Protein AF-A0A0R2DJ81-F1 (afdb_monomer_lite)

Structure (mmCIF, N/CA/C/O backbone):
data_AF-A0A0R2DJ81-F1
#
_entry.id   AF-A0A0R2DJ81-F1
#
loop_
_atom_site.group_PDB
_atom_site.id
_atom_site.type_symbol
_atom_site.label_atom_id
_atom_site.label_alt_id
_atom_site.label_comp_id
_atom_site.label_asym_id
_atom_site.label_entity_id
_atom_site.label_seq_id
_atom_site.pdbx_PDB_ins_code
_atom_site.Cartn_x
_atom_site.Cartn_y
_atom_site.Cartn_z
_atom_site.occupancy
_atom_site.B_iso_or_equiv
_atom_site.auth_seq_id
_atom_site.auth_comp_id
_atom_site.auth_asym_id
_atom_site.auth_atom_id
_atom_site.pdbx_PDB_model_num
ATOM 1 N N . MET A 1 1 ? -12.208 -18.877 11.583 1.00 49.78 1 MET A N 1
ATOM 2 C CA . MET A 1 1 ? -11.269 -17.756 11.841 1.00 49.78 1 MET A CA 1
ATOM 3 C C . MET A 1 1 ? -11.165 -16.772 10.677 1.00 49.78 1 MET A C 1
ATOM 5 O O . MET A 1 1 ? -11.192 -15.585 10.954 1.00 49.78 1 MET A O 1
ATOM 9 N N . ALA A 1 2 ? -11.100 -17.205 9.410 1.00 62.47 2 ALA A N 1
ATOM 10 C CA . ALA A 1 2 ? -10.972 -16.291 8.260 1.00 62.47 2 ALA A CA 1
ATOM 11 C C . ALA A 1 2 ? -12.106 -15.244 8.127 1.00 62.47 2 ALA A C 1
ATOM 13 O O . ALA A 1 2 ? -11.835 -14.105 7.760 1.00 62.47 2 ALA A O 1
ATOM 14 N N . ASN A 1 3 ? -13.347 -15.587 8.506 1.00 78.31 3 ASN A N 1
ATOM 15 C CA . ASN A 1 3 ? -14.483 -14.656 8.413 1.00 78.31 3 ASN A CA 1
ATOM 16 C C . ASN A 1 3 ? -14.332 -13.409 9.291 1.00 78.31 3 ASN A C 1
ATOM 18 O O . ASN A 1 3 ? -14.609 -12.316 8.820 1.00 78.31 3 ASN A O 1
ATOM 22 N N . HIS A 1 4 ? -13.854 -13.533 10.534 1.00 80.44 4 HIS A N 1
ATOM 23 C CA . HIS A 1 4 ? -13.753 -12.371 11.424 1.00 80.44 4 HIS A CA 1
ATOM 24 C C . HIS A 1 4 ? -12.701 -11.364 10.960 1.00 80.44 4 HIS A C 1
ATOM 26 O O . HIS A 1 4 ? -12.947 -10.166 11.043 1.00 80.44 4 HIS A O 1
ATOM 32 N N . LEU A 1 5 ? -11.561 -11.836 10.444 1.00 82.94 5 LEU A N 1
ATOM 33 C CA . LEU A 1 5 ? -10.528 -10.963 9.887 1.00 82.94 5 LEU A CA 1
ATOM 34 C C . LEU A 1 5 ? -11.072 -10.172 8.691 1.00 82.94 5 LEU A C 1
ATOM 36 O O . LEU A 1 5 ? -10.957 -8.951 8.667 1.00 82.94 5 LEU A O 1
ATOM 40 N N . LEU A 1 6 ? -11.734 -10.855 7.752 1.00 83.81 6 LEU A N 1
ATOM 41 C CA . LEU A 1 6 ? -12.329 -10.214 6.580 1.00 83.81 6 LEU A CA 1
ATOM 42 C C . LEU A 1 6 ? -13.414 -9.199 6.971 1.00 83.81 6 LEU A C 1
ATOM 44 O O . LEU A 1 6 ? -13.425 -8.084 6.454 1.00 83.81 6 LEU A O 1
ATOM 48 N N . THR A 1 7 ? -14.299 -9.549 7.912 1.00 82.81 7 THR A N 1
ATOM 49 C CA . THR A 1 7 ? -15.330 -8.631 8.416 1.00 82.81 7 THR A CA 1
ATOM 50 C C . THR A 1 7 ? -14.703 -7.386 9.040 1.00 82.81 7 THR A C 1
ATOM 52 O O . THR A 1 7 ? -15.099 -6.277 8.684 1.00 82.81 7 THR A O 1
ATOM 55 N N . ILE A 1 8 ? -13.696 -7.550 9.907 1.00 82.94 8 ILE A N 1
ATOM 56 C CA . ILE A 1 8 ? -12.963 -6.435 10.521 1.00 82.94 8 ILE A CA 1
ATOM 57 C C . ILE A 1 8 ? -12.345 -5.547 9.433 1.00 82.94 8 ILE A C 1
ATOM 59 O O . ILE A 1 8 ? -12.587 -4.344 9.434 1.00 82.94 8 ILE A O 1
ATOM 63 N N . CYS A 1 9 ? -11.619 -6.123 8.472 1.00 83.31 9 CYS A N 1
ATOM 64 C CA . CYS A 1 9 ? -10.980 -5.379 7.385 1.00 83.31 9 CYS A CA 1
ATOM 65 C C . CYS A 1 9 ? -11.980 -4.592 6.523 1.00 83.31 9 CYS A C 1
ATOM 67 O O . CYS A 1 9 ? -11.749 -3.420 6.231 1.00 83.31 9 CYS A O 1
ATOM 69 N N . ASN A 1 10 ? -13.120 -5.191 6.173 1.00 83.38 10 ASN A N 1
ATOM 70 C CA . ASN A 1 10 ? -14.157 -4.515 5.389 1.00 83.38 10 ASN A CA 1
ATOM 71 C C . ASN A 1 10 ? -14.752 -3.310 6.129 1.00 83.38 10 ASN A C 1
ATOM 73 O O . ASN A 1 10 ? -15.018 -2.281 5.514 1.00 83.38 10 ASN A O 1
ATOM 77 N N . HIS A 1 11 ? -14.942 -3.425 7.445 1.00 82.25 11 HIS A N 1
ATOM 78 C CA . HIS A 1 11 ? -15.532 -2.357 8.257 1.00 82.25 11 HIS A CA 1
ATOM 79 C C . HIS A 1 11 ? -14.536 -1.230 8.516 1.00 82.25 11 HIS A C 1
ATOM 81 O O . HIS A 1 11 ? -14.902 -0.059 8.484 1.00 82.25 11 HIS A O 1
ATOM 87 N N . ILE A 1 12 ? -13.263 -1.583 8.706 1.00 77.12 12 ILE A N 1
ATOM 88 C CA . ILE A 1 12 ? -12.163 -0.622 8.709 1.00 77.12 12 ILE A CA 1
ATOM 89 C C . ILE A 1 12 ? -12.220 0.202 7.414 1.00 77.12 12 ILE A C 1
ATOM 91 O O . ILE A 1 12 ? -12.349 1.419 7.477 1.00 77.12 12 ILE A O 1
ATOM 95 N N . LYS A 1 13 ? -12.257 -0.452 6.248 1.00 76.38 13 LYS A N 1
ATOM 96 C CA . LYS A 1 13 ? -12.311 0.223 4.944 1.00 76.38 13 LYS A CA 1
ATOM 97 C C . LYS A 1 13 ? -13.558 1.093 4.743 1.00 76.38 13 LYS A C 1
ATOM 99 O O . LYS A 1 13 ? -13.459 2.203 4.233 1.00 76.38 13 LYS A O 1
ATOM 104 N N . SER A 1 14 ? -14.739 0.625 5.146 1.00 75.94 14 SER A N 1
ATOM 105 C CA . SER A 1 14 ? -15.967 1.417 4.988 1.00 75.94 14 SER A CA 1
ATOM 106 C C . SER A 1 14 ? -15.976 2.683 5.840 1.00 75.94 14 SER A C 1
ATOM 108 O O . SER A 1 14 ? -16.568 3.684 5.446 1.00 75.94 14 SER A O 1
ATOM 110 N N . GLU A 1 15 ? -15.352 2.635 7.017 1.00 71.88 15 GLU A N 1
ATOM 111 C CA . GLU A 1 15 ? -15.283 3.782 7.923 1.00 71.88 15 GLU A CA 1
ATOM 112 C C . GLU A 1 15 ? -14.201 4.774 7.512 1.00 71.88 15 GLU A C 1
ATOM 114 O O . GLU A 1 15 ? -14.365 5.969 7.713 1.00 71.88 15 GLU A O 1
ATOM 119 N N . LEU A 1 16 ? -13.133 4.285 6.891 1.00 64.94 16 LEU A N 1
ATOM 120 C CA . LEU A 1 16 ? -12.053 5.085 6.328 1.00 64.94 16 LEU A CA 1
ATOM 121 C C . LEU A 1 16 ? -12.466 6.001 5.177 1.00 64.94 16 LEU A C 1
ATOM 123 O O . LEU A 1 16 ? -11.940 7.101 5.043 1.00 64.94 16 LEU A O 1
ATOM 127 N N . ILE A 1 17 ? -13.393 5.527 4.344 1.00 62.47 17 ILE A N 1
ATOM 128 C CA . ILE A 1 17 ? -13.927 6.280 3.202 1.00 62.47 17 ILE A CA 1
ATOM 129 C C . ILE A 1 17 ? -14.842 7.414 3.676 1.00 62.47 17 ILE A C 1
ATOM 131 O O . ILE A 1 17 ? -15.013 8.419 2.989 1.00 62.47 17 ILE A O 1
ATOM 135 N N . LYS A 1 18 ? -15.442 7.272 4.860 1.00 64.50 18 LYS A N 1
ATOM 136 C CA . LYS A 1 18 ? -16.209 8.351 5.471 1.00 64.50 18 LYS A CA 1
ATOM 137 C C . LYS A 1 18 ? -15.194 9.318 6.066 1.00 64.50 18 LYS A C 1
ATOM 139 O O . LYS A 1 18 ? -14.345 8.900 6.843 1.00 64.50 18 LYS A O 1
ATOM 144 N N . GLU A 1 19 ? -15.305 10.608 5.762 1.00 56.06 19 GLU A N 1
ATOM 145 C CA . GLU A 1 19 ? -14.514 11.697 6.364 1.00 56.06 19 GLU A CA 1
ATOM 146 C C . GLU A 1 19 ? -14.833 11.885 7.868 1.00 56.06 19 GLU A C 1
ATOM 148 O O . GLU A 1 19 ? -15.061 12.986 8.362 1.00 56.06 19 GLU A O 1
ATOM 153 N N . SER A 1 20 ? -14.929 10.788 8.622 1.00 55.19 20 SER A N 1
ATOM 154 C CA . SER A 1 20 ? -15.304 10.768 10.023 1.00 55.19 20 SER A CA 1
ATOM 155 C C . SER A 1 20 ? -14.089 11.021 10.914 1.00 55.19 20 SER A C 1
ATOM 157 O O . SER A 1 20 ? -13.020 10.429 10.723 1.00 55.19 20 SER A O 1
ATOM 159 N N . PRO A 1 21 ? -14.238 11.873 11.938 1.00 53.44 21 PRO A N 1
ATOM 160 C CA . PRO A 1 21 ? -13.143 12.224 12.818 1.00 53.44 21 PRO A CA 1
ATOM 161 C C . PRO A 1 21 ? -12.846 11.054 13.768 1.00 53.44 21 PRO A C 1
ATOM 163 O O . PRO A 1 21 ? -13.612 10.761 14.680 1.00 53.44 21 PRO A O 1
ATOM 166 N N . LYS A 1 22 ? -11.684 10.424 13.562 1.00 65.19 22 LYS A N 1
ATOM 167 C CA . LYS A 1 22 ? -11.041 9.404 14.415 1.00 65.19 22 LYS A CA 1
ATOM 168 C C . LYS A 1 22 ? -11.778 8.068 14.526 1.00 65.19 22 LYS A C 1
ATOM 170 O O . LYS A 1 22 ? -12.536 7.800 15.457 1.00 65.19 22 LYS A O 1
ATOM 175 N N . ILE A 1 23 ? -11.403 7.153 13.641 1.00 74.75 23 ILE A N 1
ATOM 176 C CA . ILE A 1 23 ? -11.688 5.728 13.797 1.00 74.75 23 ILE A CA 1
ATOM 177 C C . ILE A 1 23 ? -10.963 5.174 15.028 1.00 74.75 23 ILE A C 1
ATOM 179 O O . ILE A 1 23 ? -9.797 5.478 15.281 1.00 74.75 23 ILE A O 1
ATOM 183 N N . THR A 1 24 ? -11.654 4.330 15.796 1.00 81.62 24 THR A N 1
ATOM 184 C CA . THR A 1 24 ? -11.105 3.673 16.987 1.00 81.62 24 THR A CA 1
ATOM 185 C C . THR A 1 24 ? -11.299 2.162 16.906 1.00 81.62 24 THR A C 1
ATOM 187 O O . THR A 1 24 ? -12.233 1.670 16.274 1.00 81.62 24 THR A O 1
ATOM 190 N N . VAL A 1 25 ? -10.453 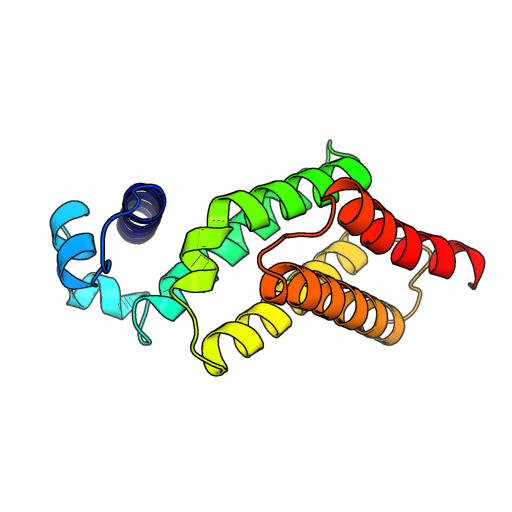1.394 17.603 1.00 86.06 25 VAL A N 1
ATOM 191 C CA . VAL A 1 25 ? -10.635 -0.068 17.714 1.00 86.06 25 VAL A CA 1
ATOM 192 C C . VAL A 1 25 ? -12.036 -0.392 18.236 1.00 86.06 25 VAL A C 1
ATOM 194 O O . VAL A 1 25 ? -12.679 -1.326 17.767 1.00 86.06 25 VAL A O 1
ATOM 197 N N . THR A 1 26 ? -12.531 0.400 19.189 1.00 87.12 26 THR A N 1
ATOM 198 C CA . THR A 1 26 ? -13.859 0.226 19.780 1.00 87.12 26 THR A CA 1
ATOM 199 C C . THR A 1 26 ? -14.978 0.423 18.759 1.00 87.12 26 THR A C 1
ATOM 201 O O . THR A 1 26 ? -15.904 -0.384 18.742 1.00 87.12 26 THR A O 1
ATOM 204 N N . SER A 1 27 ? -14.911 1.458 17.912 1.00 84.88 27 SER A N 1
ATOM 205 C CA . SER A 1 27 ? -15.941 1.695 16.891 1.00 84.88 27 SER A CA 1
ATOM 206 C C . SER A 1 27 ? -15.951 0.579 15.848 1.00 84.88 27 SER A C 1
ATOM 208 O O . SER A 1 27 ? -17.010 0.023 15.577 1.00 84.88 27 SER A O 1
ATOM 210 N N . ILE A 1 28 ? -14.779 0.158 15.364 1.00 86.25 28 ILE A N 1
ATOM 211 C CA . ILE A 1 28 ? -14.659 -0.962 14.418 1.00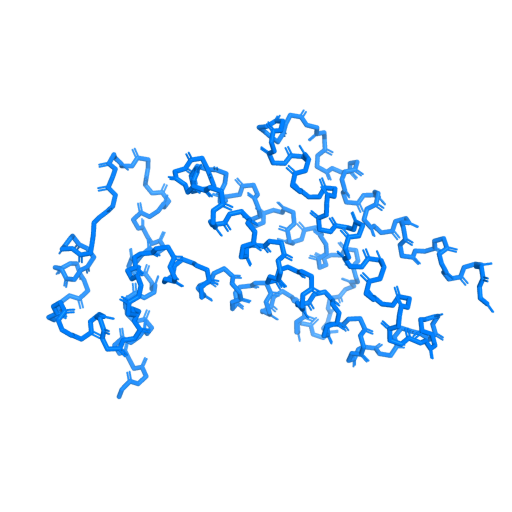 86.25 28 ILE A CA 1
ATOM 212 C C . ILE A 1 28 ? -15.197 -2.261 15.009 1.00 86.25 28 ILE A C 1
ATOM 214 O O . ILE A 1 28 ? -15.963 -2.956 14.352 1.00 86.25 28 ILE A O 1
ATOM 218 N N . CYS A 1 29 ? -14.829 -2.591 16.249 1.00 88.25 29 CYS A N 1
ATOM 219 C CA . CYS A 1 29 ? -15.287 -3.820 16.897 1.00 88.25 29 CYS A CA 1
ATOM 220 C C . CYS A 1 29 ? -16.812 -3.847 17.062 1.00 88.25 29 CYS A C 1
ATOM 222 O O . CYS A 1 29 ? -17.431 -4.882 16.825 1.00 88.25 29 CYS A O 1
ATOM 224 N N . LYS A 1 30 ? -17.422 -2.705 17.415 1.00 87.56 30 LYS A N 1
ATOM 225 C CA . LYS A 1 30 ? -18.883 -2.563 17.486 1.00 87.56 30 LYS A CA 1
ATOM 226 C C . LYS A 1 30 ? -19.534 -2.774 16.122 1.00 87.56 30 LYS A C 1
A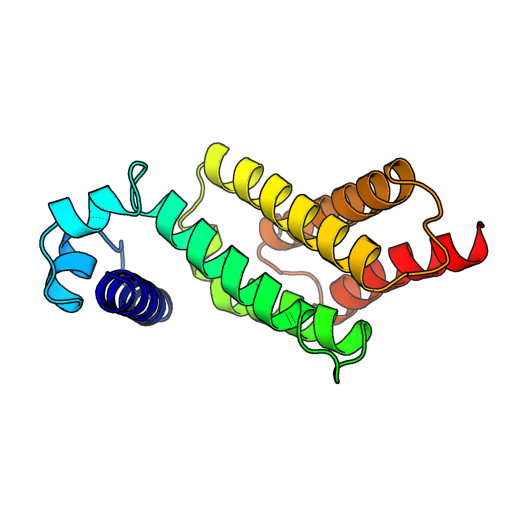TOM 228 O O . LYS A 1 30 ? -20.476 -3.551 16.027 1.00 87.56 30 LYS A O 1
ATOM 233 N N . LEU A 1 31 ? -19.018 -2.117 15.084 1.00 84.38 31 LEU A N 1
ATOM 234 C CA . LEU A 1 31 ? -19.561 -2.220 13.729 1.00 84.38 31 LEU A CA 1
ATOM 235 C C . LEU A 1 31 ? -19.432 -3.649 13.182 1.00 84.38 31 LEU A C 1
ATOM 237 O O . LEU A 1 31 ? -20.391 -4.191 12.650 1.00 84.38 31 LEU A O 1
ATOM 241 N N . ALA A 1 32 ? -18.274 -4.284 13.366 1.00 83.88 32 ALA A N 1
ATOM 242 C CA . ALA A 1 32 ? -18.005 -5.643 12.900 1.00 83.88 32 ALA A CA 1
ATOM 243 C C . ALA A 1 32 ? -18.639 -6.738 13.780 1.00 83.88 32 ALA A C 1
ATOM 245 O O . ALA A 1 32 ? -18.449 -7.921 13.499 1.00 83.88 32 ALA A O 1
ATOM 246 N N . ASN A 1 33 ? -19.364 -6.365 14.844 1.00 87.75 33 ASN A N 1
ATOM 247 C CA . ASN A 1 33 ? -19.932 -7.275 15.839 1.00 87.75 33 ASN A CA 1
ATOM 248 C C . ASN A 1 33 ? -18.906 -8.297 16.374 1.00 87.75 33 ASN A C 1
ATOM 250 O O . ASN A 1 33 ? -19.135 -9.508 16.398 1.00 87.75 33 ASN A O 1
ATOM 254 N N . VAL A 1 34 ? -17.731 -7.806 16.775 1.00 89.50 34 VAL A N 1
ATOM 255 C CA . VAL A 1 34 ? -16.644 -8.618 17.341 1.00 89.50 34 VAL A CA 1
ATOM 256 C C . VAL A 1 34 ? -16.149 -8.036 18.656 1.00 89.50 34 VAL A C 1
ATOM 258 O O . VAL A 1 34 ? -16.165 -6.828 18.883 1.00 89.50 34 VAL A O 1
ATOM 261 N N . HIS A 1 35 ? -15.645 -8.898 19.536 1.00 91.69 35 HIS A N 1
ATOM 262 C CA . HIS A 1 35 ? -15.004 -8.443 20.764 1.00 91.69 35 HIS A CA 1
ATOM 263 C C . HIS A 1 35 ? -13.625 -7.820 20.479 1.00 91.69 35 HIS A C 1
ATOM 265 O O . HIS A 1 35 ? -12.906 -8.260 19.579 1.00 91.69 35 HIS A O 1
ATOM 271 N N . ARG A 1 36 ? -13.195 -6.846 21.298 1.00 92.44 36 ARG A N 1
ATOM 272 C CA . ARG A 1 36 ? -11.867 -6.208 21.155 1.00 92.44 36 ARG A CA 1
ATOM 273 C C . ARG A 1 36 ? -10.719 -7.215 21.246 1.00 92.44 36 ARG A C 1
ATOM 275 O O . ARG A 1 36 ? -9.725 -7.065 20.547 1.00 92.44 36 ARG A O 1
ATOM 282 N N . SER A 1 37 ? -10.861 -8.266 22.055 1.00 93.12 37 SER A N 1
ATOM 283 C CA . SER A 1 37 ? -9.858 -9.342 22.127 1.00 93.12 37 SER A CA 1
ATOM 284 C C . SER A 1 37 ? -9.702 -10.092 20.800 1.00 93.12 37 SER A C 1
ATOM 286 O O . SER A 1 37 ? -8.595 -10.501 20.468 1.00 93.12 37 SER A O 1
ATOM 288 N N . THR A 1 38 ? -10.775 -10.228 20.013 1.00 91.62 38 THR A N 1
ATOM 289 C CA . THR A 1 38 ? -10.718 -10.802 18.663 1.00 91.62 38 THR A CA 1
ATOM 290 C C . THR A 1 38 ? -9.927 -9.898 17.728 1.00 91.62 38 THR A C 1
ATOM 292 O O . THR A 1 38 ? -9.080 -10.392 16.995 1.00 91.62 38 THR A O 1
ATOM 295 N N . PHE A 1 39 ? -10.130 -8.579 17.794 1.00 91.62 39 PHE A N 1
ATOM 296 C CA . PHE A 1 39 ? -9.325 -7.620 17.032 1.00 91.62 39 PHE A CA 1
ATOM 297 C C . PHE A 1 39 ? -7.838 -7.718 17.397 1.00 91.62 39 PHE A C 1
ATOM 299 O O . PHE A 1 39 ? -7.002 -7.928 16.522 1.00 91.62 39 PHE A O 1
ATOM 306 N N . TYR A 1 40 ? -7.504 -7.650 18.689 1.00 93.00 40 TYR A N 1
ATOM 307 C CA . TYR A 1 40 ? -6.112 -7.709 19.148 1.00 93.00 40 TYR A CA 1
ATOM 308 C C . TYR A 1 40 ? -5.461 -9.083 18.968 1.00 93.00 40 TYR A C 1
ATOM 310 O O . TYR A 1 40 ? -4.246 -9.179 19.088 1.00 93.00 40 TYR A O 1
ATOM 318 N N . ARG A 1 41 ? -6.224 -10.140 18.657 1.00 91.44 41 ARG A N 1
ATOM 319 C CA . ARG A 1 41 ? -5.674 -11.435 18.229 1.00 91.44 41 ARG A CA 1
ATOM 320 C C . ARG A 1 41 ? -5.086 -11.371 16.815 1.00 91.44 41 ARG A C 1
ATOM 322 O O . ARG A 1 41 ? -4.184 -12.142 16.520 1.00 91.44 41 ARG A O 1
ATOM 329 N N . TYR A 1 42 ? -5.589 -10.475 15.964 1.00 87.00 42 TYR A N 1
ATOM 330 C CA . TYR A 1 42 ? -5.082 -10.259 14.605 1.00 87.00 42 TYR A CA 1
ATOM 331 C C . TYR A 1 42 ? -4.116 -9.074 14.521 1.00 87.00 42 TYR A C 1
ATOM 333 O O . TYR A 1 42 ? -3.119 -9.146 13.809 1.00 87.00 42 TYR A O 1
ATOM 341 N N . PHE A 1 43 ? -4.397 -7.995 15.254 1.00 87.56 43 PHE A N 1
ATOM 342 C CA . PHE A 1 43 ? -3.667 -6.731 15.161 1.00 87.56 43 PHE A CA 1
ATOM 343 C C . PHE A 1 43 ? -3.178 -6.287 16.541 1.00 87.56 43 PHE A C 1
ATOM 345 O O . PHE A 1 43 ? -3.777 -5.433 17.201 1.00 87.56 43 PHE A O 1
ATOM 352 N N . HIS A 1 44 ? -2.087 -6.902 16.998 1.00 85.44 44 HIS A N 1
ATOM 353 C CA . HIS A 1 44 ? -1.497 -6.653 18.316 1.00 85.44 44 HIS A CA 1
ATOM 354 C C . HIS A 1 44 ? -1.082 -5.192 18.521 1.00 85.44 44 HIS A C 1
ATOM 356 O O . HIS A 1 44 ? -1.184 -4.675 19.630 1.00 85.44 44 HIS A O 1
ATOM 362 N N . GLN A 1 45 ? -0.655 -4.519 17.451 1.00 79.56 45 GLN A N 1
ATOM 363 C CA . GLN A 1 45 ? -0.188 -3.131 17.489 1.00 79.56 45 GLN A CA 1
ATOM 364 C C . GLN A 1 45 ? -1.311 -2.111 17.232 1.00 79.56 45 GLN A C 1
ATOM 366 O O . GLN A 1 45 ? -1.064 -0.911 17.163 1.00 79.56 45 GLN A O 1
ATOM 371 N N . GLY A 1 46 ? -2.564 -2.562 17.124 1.00 82.06 46 GLY A N 1
ATOM 372 C CA . GLY A 1 46 ? -3.714 -1.677 16.970 1.00 82.06 46 GLY A CA 1
ATOM 373 C C . GLY A 1 46 ? -4.069 -1.371 15.514 1.00 82.06 46 GLY A C 1
ATOM 374 O O . GLY A 1 46 ? -3.866 -2.183 14.613 1.00 82.06 46 GLY A O 1
ATOM 375 N N . LEU A 1 47 ? -4.674 -0.201 15.299 1.00 79.62 47 LEU A N 1
ATOM 376 C CA . LEU A 1 47 ? -5.258 0.170 14.008 1.00 79.62 47 LEU A CA 1
ATOM 377 C C . LEU A 1 47 ? -4.228 0.383 12.909 1.00 79.62 47 LEU A C 1
ATOM 379 O O . LEU A 1 47 ? -4.479 -0.031 11.786 1.00 79.62 47 LEU A O 1
ATOM 383 N N . GLU A 1 48 ? -3.077 0.977 13.224 1.00 75.75 48 GLU A N 1
ATOM 384 C CA . GLU A 1 48 ? -2.016 1.233 12.242 1.00 75.75 48 GLU A CA 1
ATOM 385 C C . GLU A 1 48 ? -1.596 -0.069 11.543 1.00 75.75 48 GLU A C 1
ATOM 387 O O . GLU A 1 48 ? -1.579 -0.141 10.318 1.00 75.75 48 GLU A O 1
ATOM 392 N N . GLN A 1 49 ? -1.386 -1.144 12.309 1.00 78.62 49 GLN A N 1
ATOM 393 C CA . GLN A 1 49 ? -1.078 -2.466 11.761 1.00 78.62 49 GLN A CA 1
ATOM 394 C C . GLN A 1 49 ? -2.226 -3.040 10.921 1.00 78.62 49 GLN A C 1
ATOM 396 O O . GLN A 1 49 ? -1.980 -3.638 9.873 1.00 78.62 49 GLN A O 1
ATOM 401 N N . ALA A 1 50 ? -3.473 -2.865 11.364 1.00 80.56 50 ALA A N 1
ATOM 402 C CA . ALA A 1 50 ? -4.639 -3.331 10.621 1.00 80.56 50 ALA A CA 1
ATOM 403 C C . ALA A 1 50 ? -4.766 -2.632 9.259 1.00 80.56 50 ALA A C 1
ATOM 405 O O . ALA A 1 50 ? -5.034 -3.289 8.254 1.00 80.56 50 ALA A O 1
ATOM 406 N N . TYR A 1 51 ? -4.507 -1.325 9.210 1.00 78.19 51 TYR A N 1
ATOM 407 C CA . TYR A 1 51 ? -4.483 -0.557 7.967 1.00 78.19 51 TYR A CA 1
ATOM 408 C C . TYR A 1 51 ? -3.378 -1.015 7.032 1.00 78.19 51 TYR A C 1
ATOM 410 O O . TYR A 1 51 ? -3.637 -1.286 5.863 1.00 78.19 51 TYR A O 1
ATOM 418 N N . LEU A 1 52 ? -2.159 -1.162 7.551 1.00 75.75 52 LEU A N 1
ATOM 419 C CA . LEU A 1 52 ? -1.026 -1.629 6.758 1.00 75.75 52 LEU A CA 1
ATOM 420 C C . LEU A 1 52 ? -1.295 -3.004 6.159 1.00 75.75 52 LEU A C 1
ATOM 422 O O . LEU A 1 52 ? -0.974 -3.233 4.996 1.00 75.75 52 LEU A O 1
ATOM 426 N N . TYR A 1 53 ? -1.928 -3.898 6.918 1.00 79.56 53 TYR A N 1
ATOM 427 C CA . TYR A 1 53 ? -2.337 -5.203 6.418 1.00 79.56 53 TYR A CA 1
ATOM 428 C C . TYR A 1 53 ? -3.330 -5.093 5.251 1.00 79.56 53 TYR A C 1
ATOM 430 O O . TYR A 1 53 ? -3.102 -5.697 4.205 1.00 79.56 53 TYR A O 1
ATOM 438 N N . ILE A 1 54 ? -4.394 -4.296 5.397 1.00 79.38 54 ILE A N 1
ATOM 439 C CA . ILE A 1 54 ? -5.399 -4.092 4.338 1.00 79.38 54 ILE A CA 1
ATOM 440 C C . ILE A 1 54 ? -4.737 -3.515 3.085 1.00 79.38 54 ILE A C 1
ATOM 442 O O . ILE A 1 54 ? -4.849 -4.097 2.009 1.00 79.38 54 ILE A O 1
ATOM 446 N N . PHE A 1 55 ? -3.973 -2.434 3.247 1.00 78.00 55 PHE A N 1
ATOM 447 C CA . PHE A 1 55 ? -3.257 -1.777 2.159 1.00 78.00 55 PHE A CA 1
ATOM 448 C C . PHE A 1 55 ? -2.308 -2.742 1.429 1.00 78.00 55 PHE A C 1
ATOM 450 O O . PHE A 1 55 ? -2.291 -2.804 0.200 1.00 78.00 55 PHE A O 1
ATOM 457 N N . THR A 1 56 ? -1.560 -3.557 2.181 1.00 76.31 56 THR A N 1
ATOM 458 C CA . THR A 1 56 ? -0.662 -4.587 1.632 1.00 76.31 56 THR A CA 1
ATOM 459 C C . THR A 1 56 ? -1.414 -5.567 0.739 1.00 76.31 56 THR A C 1
ATOM 461 O O . THR A 1 56 ? -0.953 -5.886 -0.360 1.00 76.31 56 THR A O 1
ATOM 464 N N . GLU A 1 57 ? -2.565 -6.056 1.199 1.00 80.00 57 GLU A N 1
ATOM 465 C CA . GLU A 1 57 ? -3.359 -7.026 0.451 1.00 80.00 57 GLU A CA 1
ATOM 466 C C . GLU A 1 57 ? -3.975 -6.405 -0.812 1.00 80.00 57 GLU A C 1
ATOM 468 O O . GLU A 1 57 ? -3.994 -7.054 -1.858 1.00 80.00 57 GLU A O 1
ATOM 473 N N . GLU A 1 58 ? -4.373 -5.132 -0.789 1.00 82.12 58 GLU A N 1
ATOM 474 C CA . GLU A 1 58 ? -4.882 -4.436 -1.980 1.00 82.12 58 GLU A CA 1
ATOM 475 C C . GLU A 1 58 ? -3.804 -4.200 -3.037 1.00 82.12 58 GLU A C 1
ATOM 477 O O . GLU A 1 58 ? -4.008 -4.498 -4.219 1.00 82.12 58 GLU A O 1
ATOM 482 N N . VAL A 1 59 ? -2.622 -3.749 -2.616 1.00 77.75 59 VAL A N 1
ATOM 483 C CA . VAL A 1 59 ? -1.460 -3.632 -3.503 1.00 77.75 59 VAL A CA 1
ATOM 484 C C . VAL A 1 59 ? -1.118 -5.006 -4.087 1.00 77.75 59 VAL A C 1
ATOM 486 O O . VAL A 1 59 ? -0.961 -5.155 -5.301 1.00 77.75 59 VAL A O 1
ATOM 489 N N . ARG A 1 60 ? -1.093 -6.057 -3.259 1.00 77.69 60 ARG A N 1
ATOM 490 C CA . ARG A 1 60 ? -0.883 -7.435 -3.720 1.00 77.69 60 ARG A CA 1
ATOM 491 C C . ARG A 1 60 ? -1.941 -7.860 -4.744 1.00 77.69 60 ARG A C 1
ATOM 493 O O . ARG A 1 60 ? -1.585 -8.496 -5.738 1.00 77.69 60 ARG A O 1
ATOM 500 N N . MET A 1 61 ? -3.213 -7.516 -4.545 1.00 83.44 61 MET A N 1
ATOM 501 C CA . MET A 1 61 ? -4.285 -7.801 -5.503 1.00 83.44 61 MET A CA 1
ATOM 502 C C . MET A 1 61 ? -4.077 -7.080 -6.837 1.00 83.44 61 MET A C 1
ATOM 504 O O . MET A 1 61 ? -4.266 -7.707 -7.878 1.00 83.44 61 MET A O 1
ATOM 508 N N . ILE A 1 62 ? -3.665 -5.809 -6.833 1.00 82.25 62 ILE A N 1
ATOM 509 C CA . ILE A 1 62 ? -3.338 -5.059 -8.057 1.00 82.25 62 ILE A CA 1
ATOM 510 C C . ILE A 1 62 ? -2.232 -5.782 -8.834 1.00 82.25 62 ILE A C 1
ATOM 512 O O . ILE A 1 62 ? -2.380 -6.093 -10.017 1.00 82.25 62 ILE A O 1
ATOM 516 N N . PHE A 1 63 ? -1.135 -6.119 -8.158 1.00 76.12 63 PHE A N 1
ATOM 517 C CA . PHE A 1 63 ? 0.052 -6.653 -8.818 1.00 76.12 63 PHE A CA 1
ATOM 518 C C . PHE A 1 63 ? -0.069 -8.132 -9.227 1.00 76.12 63 PHE A C 1
ATOM 520 O O . PHE A 1 63 ? 0.522 -8.539 -10.234 1.00 76.12 63 PHE A O 1
ATOM 527 N N . ASN A 1 64 ? -0.896 -8.927 -8.537 1.00 80.31 64 ASN A N 1
ATOM 528 C CA . ASN A 1 64 ? -1.167 -10.327 -8.892 1.00 80.31 64 ASN A CA 1
ATOM 529 C C . ASN A 1 64 ? -2.154 -10.507 -10.063 1.00 80.31 64 ASN A C 1
ATOM 531 O O . ASN A 1 64 ? -2.295 -11.628 -10.558 1.00 80.31 64 ASN A O 1
ATOM 535 N N . ARG A 1 65 ? -2.821 -9.448 -10.549 1.00 81.00 65 ARG A N 1
ATOM 536 C CA . ARG A 1 65 ? -3.691 -9.529 -11.738 1.00 81.00 65 ARG A CA 1
ATOM 537 C C . ARG A 1 65 ? -2.856 -9.790 -12.993 1.00 81.00 65 ARG A C 1
ATOM 539 O O . ARG A 1 65 ? -2.259 -8.878 -13.560 1.00 81.00 65 ARG A O 1
ATOM 546 N N . ARG A 1 66 ? -2.802 -11.052 -13.430 1.00 71.94 66 ARG A N 1
ATOM 547 C CA . ARG A 1 66 ? -1.977 -11.495 -14.574 1.00 71.94 66 ARG A CA 1
ATOM 548 C C . ARG A 1 66 ? -2.366 -10.853 -15.909 1.00 71.94 66 ARG A C 1
ATOM 550 O O . ARG A 1 66 ? -1.504 -10.681 -16.753 1.00 71.94 66 ARG A O 1
ATOM 557 N N . SER A 1 67 ? -3.633 -10.484 -16.087 1.00 76.81 67 SER A N 1
ATOM 558 C CA . SER A 1 67 ? -4.156 -9.918 -17.339 1.00 76.81 67 SER A CA 1
ATOM 559 C C . SER A 1 67 ? -3.858 -8.429 -17.543 1.00 76.81 67 SER A C 1
ATOM 561 O O . SER A 1 67 ? -4.142 -7.901 -18.613 1.00 76.81 67 SER A O 1
ATOM 563 N N . GLN A 1 68 ? -3.329 -7.729 -16.535 1.00 80.69 68 GLN A N 1
ATOM 564 C CA . GLN A 1 68 ? -3.090 -6.287 -16.612 1.00 80.69 68 GLN A CA 1
ATOM 565 C C . GLN A 1 68 ? -1.638 -5.978 -16.984 1.00 80.69 68 GLN A C 1
ATOM 567 O O . GLN A 1 68 ? -0.712 -6.580 -16.434 1.00 80.69 68 GLN A O 1
ATOM 572 N N . SER A 1 69 ? -1.449 -4.993 -17.868 1.00 80.94 69 SER A N 1
ATOM 573 C CA . SER A 1 69 ? -0.129 -4.433 -18.164 1.00 80.94 69 SER A CA 1
ATOM 574 C C . SER A 1 69 ? 0.478 -3.771 -16.925 1.00 80.94 69 SER A C 1
ATOM 576 O O . SER A 1 69 ? -0.232 -3.374 -15.996 1.00 80.94 69 SER A O 1
ATOM 578 N N . LEU A 1 70 ? 1.804 -3.633 -16.914 1.00 75.75 70 LEU A N 1
ATOM 579 C CA . LEU A 1 70 ? 2.519 -2.945 -15.840 1.00 75.75 70 LEU A CA 1
ATOM 580 C C . LEU A 1 70 ? 2.034 -1.508 -15.658 1.00 75.75 70 LEU A C 1
ATOM 582 O O . LEU A 1 70 ? 1.778 -1.084 -14.535 1.00 75.75 70 LEU A O 1
ATOM 586 N N . ASP A 1 71 ? 1.842 -0.802 -16.771 1.00 79.69 71 ASP A N 1
ATOM 587 C CA . ASP A 1 71 ? 1.350 0.571 -16.778 1.00 79.69 71 ASP A CA 1
ATOM 588 C C . ASP A 1 71 ? -0.013 0.656 -16.074 1.00 79.69 71 ASP A C 1
ATOM 590 O O . ASP A 1 71 ? -0.217 1.494 -15.199 1.00 79.69 71 ASP A O 1
ATOM 594 N N . LEU A 1 72 ? -0.930 -0.274 -16.372 1.00 83.12 72 LEU A N 1
ATOM 595 C CA . LEU A 1 72 ? -2.244 -0.321 -15.732 1.00 83.12 72 LEU A CA 1
ATOM 596 C C . LEU A 1 72 ? -2.157 -0.679 -14.239 1.00 83.12 72 LEU A C 1
ATOM 598 O O . LEU A 1 72 ? -2.934 -0.163 -13.438 1.00 83.12 72 LEU A O 1
ATOM 602 N N . LYS A 1 73 ? -1.204 -1.527 -13.838 1.00 83.06 73 LYS A N 1
ATOM 603 C CA . LYS A 1 73 ? -0.951 -1.839 -12.421 1.00 83.06 73 LYS A CA 1
ATOM 604 C C . LYS A 1 73 ? -0.449 -0.616 -11.658 1.00 83.06 73 LYS A C 1
ATOM 606 O O . LYS A 1 73 ? -0.959 -0.346 -10.575 1.00 83.06 73 LYS A O 1
ATOM 611 N N . PHE A 1 74 ? 0.478 0.155 -12.228 1.00 81.12 74 PHE A N 1
ATOM 612 C CA . PHE A 1 74 ? 0.929 1.409 -11.620 1.00 81.12 74 PHE A CA 1
ATOM 613 C C . PHE A 1 74 ? -0.175 2.463 -11.575 1.00 81.12 74 PHE A C 1
ATOM 615 O O . PHE A 1 74 ? -0.330 3.106 -10.541 1.00 81.12 74 PHE A O 1
ATOM 622 N N . LYS A 1 75 ? -1.009 2.577 -12.618 1.00 84.69 75 LYS A N 1
ATOM 623 C CA . LYS A 1 75 ? -2.209 3.431 -12.580 1.00 84.69 75 LYS A CA 1
ATOM 624 C C . LYS A 1 75 ? -3.136 3.057 -11.424 1.00 84.69 75 LYS A C 1
ATOM 626 O O . LYS A 1 75 ? -3.540 3.926 -10.659 1.00 84.69 75 LYS A O 1
ATOM 631 N N . ASN A 1 76 ? -3.413 1.765 -11.243 1.00 86.12 76 ASN A N 1
ATOM 632 C CA . ASN A 1 76 ? -4.258 1.284 -10.147 1.00 86.12 76 ASN A CA 1
ATOM 633 C C . ASN A 1 76 ? -3.619 1.501 -8.765 1.00 86.12 76 ASN A C 1
ATOM 635 O O . ASN A 1 76 ? -4.333 1.820 -7.819 1.00 86.12 76 ASN A O 1
ATOM 639 N N . LEU A 1 77 ? -2.294 1.354 -8.639 1.00 82.88 77 LEU A N 1
ATOM 640 C CA . LEU A 1 77 ? -1.566 1.663 -7.402 1.00 82.88 77 LEU A CA 1
ATOM 641 C C . LEU A 1 77 ? -1.683 3.149 -7.046 1.00 82.88 77 LEU A C 1
ATOM 643 O O . LEU A 1 77 ? -1.972 3.486 -5.904 1.00 82.88 77 LEU A O 1
ATOM 647 N N . VAL A 1 78 ? -1.466 4.030 -8.020 1.00 82.31 78 VAL A N 1
ATOM 648 C CA . VAL A 1 78 ? -1.536 5.482 -7.826 1.00 82.31 78 VAL A CA 1
ATOM 649 C C . VAL A 1 78 ? -2.959 5.914 -7.473 1.00 82.31 78 VAL A C 1
ATOM 651 O O . VAL A 1 78 ? -3.133 6.691 -6.539 1.00 82.31 78 VAL A O 1
ATOM 654 N N . LEU A 1 79 ? -3.975 5.335 -8.120 1.00 83.25 79 LEU A N 1
ATOM 655 C CA . LEU A 1 79 ? -5.375 5.574 -7.769 1.00 83.25 79 LEU A CA 1
ATOM 656 C C . LEU A 1 79 ? -5.695 5.122 -6.336 1.00 83.25 79 LEU A C 1
ATOM 658 O O . LEU A 1 79 ? -6.316 5.877 -5.594 1.00 83.25 79 LEU A O 1
ATOM 662 N N . LEU A 1 80 ? -5.235 3.930 -5.929 1.00 81.75 80 LEU A N 1
ATOM 663 C CA . LEU A 1 80 ? -5.382 3.444 -4.551 1.00 81.75 80 LEU A CA 1
ATOM 664 C C . LEU A 1 80 ? -4.744 4.424 -3.555 1.00 81.75 80 LEU A C 1
ATOM 666 O O . LEU A 1 80 ? -5.356 4.791 -2.559 1.00 81.75 80 LEU A O 1
ATOM 670 N N . LEU A 1 81 ? -3.531 4.899 -3.835 1.00 78.75 81 LEU A N 1
ATOM 671 C CA . LEU A 1 81 ? -2.842 5.858 -2.970 1.00 78.75 81 LEU A CA 1
ATOM 672 C C . LEU A 1 81 ? -3.607 7.187 -2.837 1.00 78.75 81 LEU A C 1
ATOM 674 O O . LEU A 1 81 ? -3.636 7.757 -1.749 1.00 78.75 81 LEU A O 1
ATOM 678 N N . GLN A 1 82 ? -4.260 7.658 -3.906 1.00 76.69 82 GLN A N 1
ATOM 679 C CA . GLN A 1 82 ? -5.094 8.867 -3.872 1.00 76.69 82 GLN A CA 1
ATOM 680 C C . GLN A 1 82 ? -6.376 8.674 -3.072 1.00 76.69 82 GLN A C 1
ATOM 682 O O . GLN A 1 82 ? -6.744 9.552 -2.293 1.00 76.69 82 GLN A O 1
ATOM 687 N N . THR A 1 83 ? -7.059 7.538 -3.236 1.00 74.94 83 THR A N 1
ATOM 688 C CA . THR A 1 83 ? -8.277 7.248 -2.463 1.00 74.94 83 THR A CA 1
ATOM 689 C C . THR A 1 83 ? -7.983 7.134 -0.971 1.00 74.94 83 THR A C 1
ATOM 691 O O . THR A 1 83 ? -8.818 7.480 -0.143 1.00 74.94 83 THR A O 1
ATOM 694 N N . GLU A 1 84 ? -6.762 6.733 -0.628 1.00 74.19 84 GLU A N 1
ATOM 695 C CA . GLU A 1 84 ? -6.285 6.595 0.745 1.00 74.19 84 GLU A CA 1
ATOM 696 C C . GLU A 1 84 ? -5.576 7.880 1.249 1.00 74.19 84 GLU A C 1
ATOM 698 O O . GLU A 1 84 ? -4.965 7.888 2.317 1.00 74.19 84 GLU A O 1
ATOM 703 N N . LYS A 1 85 ? -5.657 9.013 0.532 1.00 72.06 85 LYS A N 1
ATOM 704 C CA . LYS A 1 85 ? -5.009 10.289 0.912 1.00 72.06 85 LYS A CA 1
ATOM 705 C C . LYS A 1 85 ? -5.356 10.739 2.336 1.00 72.06 85 LYS A C 1
ATOM 707 O O . LYS A 1 85 ? -4.470 11.065 3.128 1.00 72.06 85 LYS A O 1
ATOM 712 N N . LEU A 1 86 ? -6.646 10.732 2.674 1.00 64.50 86 LEU A N 1
ATOM 713 C CA . LEU A 1 86 ? -7.144 11.126 3.999 1.00 64.50 86 LEU A CA 1
ATOM 714 C C . LEU A 1 86 ? -6.631 10.198 5.105 1.00 64.50 86 LEU A C 1
ATOM 716 O O . LEU A 1 86 ? -6.358 10.631 6.222 1.00 64.50 86 LEU A O 1
ATOM 720 N N . LEU A 1 87 ? -6.450 8.929 4.769 1.00 65.69 87 LEU A N 1
ATOM 721 C CA . LEU A 1 87 ? -5.896 7.897 5.630 1.00 65.69 87 LEU A CA 1
ATOM 722 C C . LEU A 1 87 ? -4.438 8.138 5.964 1.00 65.69 87 LEU A C 1
ATOM 724 O O . LEU A 1 87 ? -4.046 8.131 7.131 1.00 65.69 87 LEU A O 1
ATOM 728 N N . PHE A 1 88 ? -3.636 8.395 4.937 1.00 66.94 88 PHE A N 1
ATOM 729 C CA . PHE A 1 88 ? -2.232 8.727 5.113 1.00 66.94 88 PHE A CA 1
ATOM 730 C C . PHE A 1 88 ? -2.071 10.010 5.931 1.00 66.94 88 PHE A C 1
ATOM 732 O O . PHE A 1 88 ? -1.209 10.076 6.806 1.00 66.94 88 PHE A O 1
ATOM 739 N N . ALA A 1 89 ? -2.965 10.986 5.748 1.00 65.00 89 ALA A N 1
ATOM 740 C CA . ALA A 1 89 ? -3.002 12.193 6.568 1.00 65.00 89 ALA A CA 1
ATOM 741 C C . ALA A 1 89 ? -3.350 11.927 8.050 1.00 65.00 89 ALA A C 1
ATOM 743 O O . ALA A 1 89 ? -2.975 12.725 8.914 1.00 65.00 89 ALA A O 1
ATOM 744 N N . GLN A 1 90 ? -4.040 10.825 8.366 1.00 60.75 90 GLN A N 1
ATOM 745 C CA . GLN A 1 90 ? -4.333 10.403 9.742 1.00 60.75 90 GLN A CA 1
ATOM 746 C C . GLN A 1 90 ? -3.194 9.581 10.368 1.00 60.75 90 GLN A C 1
ATOM 748 O O . GLN A 1 90 ? -2.989 9.651 11.579 1.00 60.75 90 GLN A O 1
ATOM 753 N N . LEU A 1 91 ? -2.409 8.864 9.561 1.00 60.47 91 LEU A N 1
ATOM 754 C CA . LEU A 1 91 ? -1.295 8.003 9.984 1.00 60.47 91 LEU A CA 1
ATOM 755 C C . LEU A 1 91 ? 0.038 8.758 10.185 1.00 60.47 91 LEU A C 1
ATOM 757 O O . LEU A 1 91 ? 1.101 8.177 10.018 1.00 60.47 91 LEU A O 1
ATOM 761 N N . LYS A 1 92 ? 0.010 10.042 10.573 1.00 54.19 92 LYS A N 1
ATOM 762 C CA . LYS A 1 92 ? 1.167 10.975 10.662 1.00 54.19 92 LYS A CA 1
ATOM 763 C C . LYS A 1 92 ? 2.357 10.549 11.546 1.00 54.19 92 LYS A C 1
ATOM 765 O O . LYS A 1 92 ? 3.289 11.333 11.728 1.00 54.19 92 LYS A O 1
ATOM 770 N N . THR A 1 93 ? 2.356 9.359 12.138 1.00 58.03 93 THR A N 1
ATOM 771 C CA . THR A 1 93 ? 3.485 8.877 12.932 1.00 58.03 93 THR A CA 1
ATOM 772 C C . THR A 1 93 ? 4.631 8.453 12.006 1.00 58.03 93 THR A C 1
ATOM 774 O O . THR A 1 93 ? 4.438 7.759 11.011 1.00 58.03 93 THR A O 1
ATOM 777 N N . LYS A 1 94 ? 5.865 8.855 12.339 1.00 55.16 94 LYS A N 1
ATOM 778 C CA . LYS A 1 94 ? 7.082 8.475 11.592 1.00 55.16 94 LYS A CA 1
ATOM 779 C C . LYS A 1 94 ? 7.201 6.950 11.402 1.00 55.16 94 LYS A C 1
ATOM 781 O O . LYS A 1 94 ? 7.636 6.489 10.357 1.00 55.16 94 LYS A O 1
ATOM 786 N N . ILE A 1 95 ? 6.733 6.185 12.391 1.00 57.12 95 ILE A N 1
ATOM 787 C CA . ILE A 1 95 ? 6.720 4.716 12.391 1.00 57.12 95 ILE A CA 1
ATOM 788 C C . ILE A 1 95 ? 5.811 4.157 11.286 1.00 57.12 95 ILE A C 1
ATOM 790 O O . ILE A 1 95 ? 6.195 3.205 10.610 1.00 57.12 95 ILE A O 1
ATOM 794 N N . ALA A 1 96 ? 4.632 4.748 11.067 1.00 61.62 96 ALA A N 1
ATOM 795 C CA . ALA A 1 96 ? 3.717 4.297 10.024 1.00 61.62 96 ALA A CA 1
ATOM 796 C C . ALA A 1 96 ? 4.293 4.538 8.620 1.00 61.62 96 ALA A C 1
ATOM 798 O O . ALA A 1 96 ? 4.175 3.670 7.760 1.00 61.62 96 ALA A O 1
ATOM 799 N N . VAL A 1 97 ? 4.977 5.666 8.409 1.00 62.91 97 VAL A N 1
ATOM 800 C CA . VAL A 1 97 ? 5.620 6.011 7.129 1.00 62.91 97 VAL A CA 1
ATOM 801 C C . VAL A 1 97 ? 6.769 5.049 6.798 1.00 62.91 97 VAL A C 1
ATOM 803 O O . VAL A 1 97 ? 6.850 4.549 5.675 1.00 62.91 97 VAL A O 1
ATOM 806 N N . ASP A 1 98 ? 7.622 4.725 7.775 1.00 63.72 98 ASP A N 1
ATOM 807 C CA . ASP A 1 98 ? 8.731 3.781 7.580 1.00 63.72 98 ASP A CA 1
ATOM 808 C C . ASP A 1 98 ? 8.219 2.354 7.295 1.00 63.72 98 ASP A C 1
ATOM 810 O O . ASP A 1 98 ? 8.713 1.682 6.383 1.00 63.72 98 ASP A O 1
ATOM 814 N N . LEU A 1 99 ? 7.165 1.903 7.992 1.00 63.34 99 LEU A N 1
ATOM 815 C CA . LEU A 1 99 ? 6.537 0.610 7.694 1.00 63.34 99 LEU A CA 1
ATOM 816 C C . LEU A 1 99 ? 5.876 0.592 6.308 1.00 63.34 99 LEU A C 1
ATOM 818 O O . LEU A 1 99 ? 5.888 -0.444 5.640 1.00 63.34 99 LEU A O 1
ATOM 822 N N . GLN A 1 100 ? 5.308 1.715 5.858 1.00 66.19 100 GLN A N 1
ATOM 823 C CA . GLN A 1 100 ? 4.732 1.854 4.515 1.00 66.19 100 GLN A CA 1
ATOM 824 C C . GLN A 1 100 ? 5.807 1.779 3.434 1.00 66.19 100 GLN A C 1
ATOM 826 O O . GLN A 1 100 ? 5.613 1.051 2.461 1.00 66.19 100 GLN A O 1
ATOM 831 N N . LEU A 1 101 ? 6.949 2.458 3.620 1.00 64.56 101 LEU A N 1
ATOM 832 C CA . LEU A 1 101 ? 8.113 2.347 2.731 1.00 64.56 101 LEU A CA 1
ATOM 833 C C . LEU A 1 101 ? 8.544 0.906 2.581 1.00 64.56 101 LEU A C 1
ATOM 835 O O . LEU A 1 101 ? 8.707 0.413 1.469 1.00 64.56 101 LEU A O 1
ATOM 839 N N . GLU A 1 102 ? 8.745 0.237 3.709 1.00 67.06 102 GLU A N 1
ATOM 840 C CA . GLU A 1 102 ? 9.250 -1.120 3.708 1.00 67.06 102 GLU A CA 1
ATOM 841 C C . GLU A 1 102 ? 8.242 -2.089 3.084 1.00 67.06 102 GLU A C 1
ATOM 843 O O . GLU A 1 102 ? 8.623 -2.967 2.311 1.00 67.06 102 GLU A O 1
ATOM 848 N N . THR A 1 103 ? 6.951 -1.885 3.337 1.00 66.50 103 THR A N 1
ATOM 849 C CA . THR A 1 103 ? 5.867 -2.677 2.748 1.00 66.50 103 THR A CA 1
ATOM 850 C C . THR A 1 103 ? 5.776 -2.474 1.238 1.00 66.50 103 THR A C 1
ATOM 852 O O . THR A 1 103 ? 5.810 -3.452 0.490 1.00 66.50 103 THR A O 1
ATOM 855 N N . LEU A 1 104 ? 5.721 -1.223 0.769 1.00 67.44 104 LEU A N 1
ATOM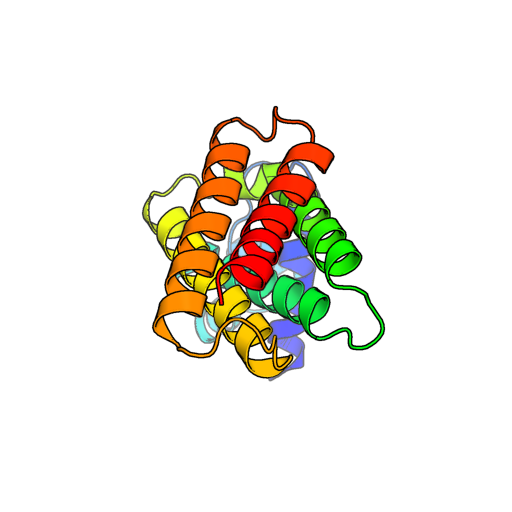 856 C CA . LEU A 1 104 ? 5.712 -0.893 -0.658 1.00 67.44 104 LEU A CA 1
ATOM 857 C C . LEU A 1 104 ? 6.959 -1.443 -1.349 1.00 67.44 104 LEU A C 1
ATOM 859 O O . LEU A 1 104 ? 6.845 -2.117 -2.368 1.00 67.44 104 LEU A O 1
ATOM 863 N N . ASN A 1 105 ? 8.135 -1.241 -0.756 1.00 68.81 105 ASN A N 1
ATOM 864 C CA . ASN A 1 105 ? 9.400 -1.744 -1.275 1.00 68.81 105 ASN A CA 1
ATOM 865 C C . ASN A 1 105 ? 9.391 -3.279 -1.390 1.00 68.81 105 ASN A C 1
ATOM 867 O O . ASN A 1 105 ? 9.666 -3.816 -2.459 1.00 68.81 105 ASN A O 1
ATOM 871 N N . ARG A 1 106 ? 9.001 -4.005 -0.333 1.00 66.94 106 ARG A N 1
ATOM 872 C CA . ARG A 1 106 ? 8.919 -5.478 -0.346 1.00 66.94 106 ARG A CA 1
ATOM 873 C C . ARG A 1 106 ? 7.920 -5.992 -1.382 1.00 66.94 106 ARG A C 1
ATOM 875 O O . ARG A 1 106 ? 8.207 -6.978 -2.060 1.00 66.94 106 ARG A O 1
ATOM 882 N N . LEU A 1 107 ? 6.767 -5.338 -1.526 1.00 66.12 107 LEU A N 1
ATOM 883 C CA . LEU A 1 107 ? 5.752 -5.708 -2.516 1.00 66.12 107 LEU A CA 1
ATOM 884 C C . LEU A 1 107 ? 6.231 -5.449 -3.946 1.00 66.12 107 LEU A C 1
ATOM 886 O O . LEU A 1 107 ? 6.036 -6.305 -4.809 1.00 66.12 107 LEU A O 1
ATOM 890 N N . MET A 1 108 ? 6.900 -4.319 -4.187 1.00 69.12 108 MET A N 1
ATOM 891 C CA . MET A 1 108 ? 7.505 -4.003 -5.479 1.00 69.12 108 MET A CA 1
ATOM 892 C C . MET A 1 108 ? 8.617 -4.995 -5.830 1.00 69.12 108 MET A C 1
ATOM 894 O O . MET A 1 108 ? 8.583 -5.563 -6.917 1.00 69.12 108 MET A O 1
ATOM 898 N N . VAL A 1 109 ? 9.529 -5.302 -4.901 1.00 67.75 109 VAL A N 1
ATOM 899 C CA . VAL A 1 109 ? 10.574 -6.322 -5.101 1.00 67.75 109 VAL A CA 1
ATOM 900 C C . VAL A 1 109 ? 9.950 -7.683 -5.408 1.00 67.75 109 VAL A C 1
ATOM 902 O O . VAL A 1 109 ? 10.316 -8.314 -6.399 1.00 67.75 109 VAL A O 1
ATOM 905 N N . HIS A 1 110 ? 8.978 -8.134 -4.607 1.00 67.81 110 HIS A N 1
ATOM 906 C CA . HIS A 1 110 ? 8.293 -9.412 -4.827 1.00 67.81 110 HIS A CA 1
ATOM 907 C C . HIS A 1 110 ? 7.596 -9.473 -6.192 1.00 67.81 110 HIS A C 1
ATOM 909 O O . HIS A 1 110 ? 7.622 -10.498 -6.868 1.00 67.81 110 HIS A O 1
ATOM 915 N N . PHE A 1 111 ? 6.966 -8.380 -6.617 1.00 66.62 111 PHE A N 1
ATOM 916 C CA . PHE A 1 111 ? 6.313 -8.323 -7.914 1.00 66.62 111 PHE A CA 1
ATOM 917 C C . PHE A 1 111 ? 7.319 -8.366 -9.067 1.00 66.62 111 PHE A C 1
ATOM 919 O O . PHE A 1 111 ? 7.158 -9.172 -9.985 1.00 66.62 111 PHE A O 1
ATOM 926 N N . LEU A 1 112 ? 8.341 -7.513 -9.018 1.00 65.69 112 LEU A N 1
ATOM 927 C CA . LEU A 1 112 ? 9.327 -7.393 -10.083 1.00 65.69 112 LEU A CA 1
ATOM 928 C C . LEU A 1 112 ? 10.106 -8.709 -10.264 1.00 65.69 112 LEU A C 1
ATOM 930 O O . LEU A 1 112 ? 10.322 -9.131 -11.395 1.00 65.69 112 LEU A O 1
ATOM 934 N N . THR A 1 113 ? 10.418 -9.399 -9.161 1.00 66.44 113 THR A N 1
ATOM 935 C CA . THR A 1 113 ? 11.058 -10.729 -9.174 1.00 66.44 113 THR A CA 1
ATOM 936 C C . THR A 1 113 ? 10.149 -11.841 -9.703 1.00 66.44 113 THR A C 1
ATOM 938 O O . THR A 1 113 ? 10.605 -12.690 -10.454 1.00 66.44 113 THR A O 1
ATOM 941 N N . LYS A 1 114 ? 8.857 -11.859 -9.347 1.00 67.19 114 LYS A N 1
ATOM 942 C CA . LYS A 1 114 ? 7.921 -12.933 -9.741 1.00 67.19 114 LYS A CA 1
ATOM 943 C C . LYS A 1 114 ? 7.457 -12.860 -11.199 1.00 67.19 114 LYS A C 1
ATOM 945 O O . LYS A 1 114 ? 6.973 -13.855 -11.729 1.00 67.19 114 LYS A O 1
ATOM 950 N N . ASN A 1 115 ? 7.523 -11.685 -11.822 1.00 62.03 115 ASN A N 1
ATOM 951 C CA . ASN A 1 115 ? 7.085 -11.498 -13.209 1.00 62.03 115 ASN A CA 1
ATOM 952 C C . ASN A 1 115 ? 8.247 -11.592 -14.208 1.00 62.03 115 ASN A C 1
ATOM 954 O O . ASN A 1 115 ? 8.059 -11.170 -15.343 1.00 62.03 115 ASN A O 1
ATOM 958 N N . ASP A 1 116 ? 9.406 -12.120 -13.783 1.00 54.62 116 ASP A N 1
ATOM 959 C CA . ASP A 1 116 ? 10.620 -12.260 -14.596 1.00 54.62 116 ASP A CA 1
ATOM 960 C C . ASP A 1 116 ? 10.866 -11.022 -15.459 1.00 54.62 116 ASP A C 1
ATOM 962 O O . ASP A 1 116 ? 11.001 -11.126 -16.676 1.00 54.62 116 ASP A O 1
ATOM 966 N N . TYR A 1 117 ? 10.899 -9.830 -14.844 1.00 57.28 117 TYR A N 1
ATOM 967 C CA . TYR A 1 117 ? 11.376 -8.659 -15.575 1.00 57.28 117 TYR A CA 1
ATOM 968 C C . TYR A 1 117 ? 12.831 -8.947 -15.969 1.00 57.28 117 TYR A C 1
ATOM 970 O O . TYR A 1 117 ? 13.701 -8.917 -15.093 1.00 57.28 117 TYR A O 1
ATOM 978 N N . PRO A 1 118 ? 13.134 -9.236 -17.254 1.00 51.44 118 PRO A N 1
ATOM 979 C CA . PRO A 1 118 ? 14.394 -9.887 -17.658 1.00 51.44 118 PRO A CA 1
ATOM 980 C C . PRO A 1 118 ? 15.640 -9.032 -17.383 1.00 51.44 118 PRO A C 1
ATOM 982 O O . PRO A 1 118 ? 16.785 -9.465 -17.504 1.00 51.44 118 PRO A O 1
ATOM 985 N N . VAL A 1 119 ? 15.379 -7.780 -17.048 1.00 51.78 119 VAL A N 1
ATOM 986 C CA . VAL A 1 119 ? 16.285 -6.652 -16.973 1.00 51.78 119 VAL A CA 1
ATOM 987 C C . VAL A 1 119 ? 16.966 -6.562 -15.615 1.00 51.78 119 VAL A C 1
ATOM 989 O O . VAL A 1 119 ? 18.121 -6.161 -15.511 1.00 51.78 119 VAL A O 1
ATOM 992 N N . LEU A 1 120 ? 16.289 -6.960 -14.544 1.00 54.50 120 LEU A N 1
ATOM 993 C CA . LEU A 1 120 ? 16.824 -6.839 -13.195 1.00 54.50 120 LEU A CA 1
ATOM 994 C C . LEU A 1 120 ? 17.462 -8.185 -12.826 1.00 54.50 120 LEU A C 1
ATOM 996 O O . LEU A 1 120 ? 16.953 -8.960 -12.031 1.00 54.50 120 LEU A O 1
ATOM 1000 N N . LYS A 1 121 ? 18.610 -8.495 -13.437 1.00 54.81 121 LYS A N 1
ATOM 1001 C CA . LYS A 1 121 ? 19.317 -9.783 -13.260 1.00 54.81 121 LYS A CA 1
ATOM 1002 C C . LYS A 1 121 ? 19.892 -10.003 -11.848 1.00 54.81 121 LYS A C 1
ATOM 1004 O O . LYS A 1 121 ? 20.434 -11.067 -11.569 1.00 54.81 121 LYS A O 1
ATOM 1009 N N . SER A 1 122 ? 19.799 -9.014 -10.951 1.00 63.91 122 SER A N 1
ATOM 1010 C CA . SER A 1 122 ? 20.272 -9.123 -9.566 1.00 63.91 122 SER A CA 1
ATOM 1011 C C . SER A 1 122 ? 19.257 -8.583 -8.556 1.00 63.91 122 SER A C 1
ATOM 1013 O O . SER A 1 122 ? 18.660 -7.523 -8.754 1.00 63.91 122 SER A O 1
ATOM 1015 N N . ASN A 1 123 ? 19.139 -9.271 -7.415 1.00 64.94 123 ASN A N 1
ATOM 1016 C CA . ASN A 1 123 ? 18.322 -8.846 -6.269 1.00 64.94 123 ASN A CA 1
ATOM 1017 C C . ASN A 1 123 ? 18.624 -7.403 -5.825 1.00 64.94 123 ASN A C 1
ATOM 1019 O O . ASN A 1 123 ? 17.721 -6.677 -5.418 1.00 64.94 123 ASN A O 1
ATOM 1023 N N . ARG A 1 124 ? 19.877 -6.956 -5.975 1.00 69.12 124 ARG A N 1
ATOM 1024 C CA . ARG A 1 124 ? 20.319 -5.603 -5.614 1.00 69.12 124 ARG A CA 1
ATOM 1025 C C . ARG A 1 124 ? 19.717 -4.516 -6.510 1.00 69.12 124 ARG A C 1
ATOM 1027 O O . ARG A 1 124 ? 19.388 -3.441 -6.019 1.00 69.12 124 ARG A O 1
ATOM 1034 N N . MET A 1 125 ? 19.546 -4.786 -7.805 1.00 67.06 125 MET A N 1
ATOM 1035 C CA . MET A 1 125 ? 18.913 -3.836 -8.728 1.00 67.06 125 MET A CA 1
ATOM 1036 C C . MET A 1 125 ? 17.406 -3.728 -8.466 1.00 67.06 125 MET A C 1
ATOM 1038 O O . MET A 1 125 ? 16.884 -2.617 -8.428 1.00 67.06 125 MET A O 1
ATOM 1042 N N . TYR A 1 126 ? 16.723 -4.846 -8.183 1.00 67.00 126 TYR A N 1
ATOM 1043 C CA . TYR A 1 126 ? 15.320 -4.820 -7.746 1.00 67.00 126 TYR A CA 1
ATOM 1044 C C . TYR A 1 126 ? 15.120 -3.964 -6.493 1.00 67.00 126 TYR A C 1
ATOM 1046 O O . TYR A 1 126 ? 14.178 -3.173 -6.428 1.00 67.00 126 TYR A O 1
ATOM 1054 N N . GLU A 1 127 ? 16.009 -4.102 -5.511 1.00 70.19 127 GLU A N 1
ATOM 1055 C CA . GLU A 1 127 ? 15.950 -3.344 -4.263 1.00 70.19 127 GLU A CA 1
ATOM 1056 C C . GLU A 1 127 ? 16.179 -1.843 -4.487 1.00 70.19 127 GLU A C 1
ATOM 1058 O O . GLU A 1 127 ? 15.424 -1.023 -3.968 1.00 70.19 127 GLU A O 1
ATOM 1063 N N . LEU A 1 128 ? 17.171 -1.462 -5.298 1.00 72.19 128 LEU A N 1
ATOM 1064 C CA . LEU A 1 128 ? 17.451 -0.055 -5.606 1.00 72.19 128 LEU A CA 1
ATOM 1065 C C . LEU A 1 128 ? 16.268 0.632 -6.296 1.00 72.19 128 LEU A C 1
ATOM 1067 O O . LEU A 1 128 ? 15.884 1.737 -5.907 1.00 72.19 128 LEU A O 1
ATOM 1071 N N . VAL A 1 129 ? 15.657 -0.032 -7.278 1.00 70.31 129 VAL A N 1
ATOM 1072 C CA . VAL A 1 129 ? 14.478 0.494 -7.983 1.00 70.31 129 VAL A CA 1
ATOM 1073 C C . VAL A 1 129 ? 13.301 0.637 -7.056 1.00 70.31 129 VAL A C 1
ATOM 1075 O O . VAL A 1 129 ? 12.633 1.667 -7.050 1.00 70.31 129 VAL A O 1
ATOM 1078 N N . SER A 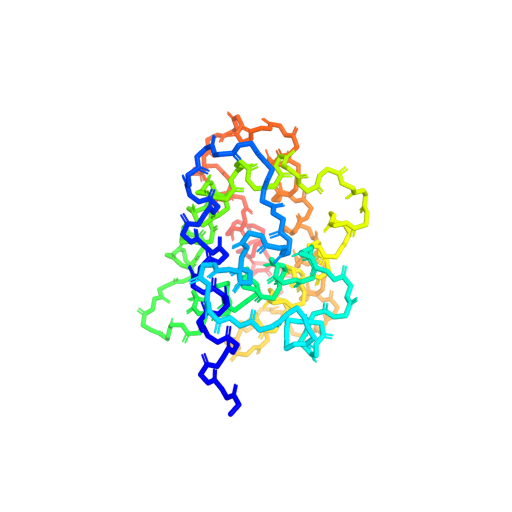1 130 ? 13.053 -0.398 -6.266 1.00 71.12 130 SER A N 1
ATOM 1079 C CA . SER A 1 130 ? 11.894 -0.442 -5.392 1.00 71.12 130 SER A CA 1
ATOM 1080 C C . SER A 1 130 ? 12.022 0.603 -4.279 1.00 71.12 130 SER A C 1
ATOM 1082 O O . SER A 1 130 ? 11.055 1.307 -4.003 1.00 71.12 130 SER A O 1
ATOM 1084 N N . ARG A 1 131 ? 13.232 0.837 -3.745 1.00 72.69 131 ARG A N 1
ATOM 1085 C CA . ARG A 1 131 ? 13.517 1.948 -2.819 1.00 72.69 131 ARG A CA 1
ATOM 1086 C C . ARG A 1 131 ? 13.357 3.315 -3.480 1.00 72.69 131 ARG A C 1
ATOM 1088 O O . ARG A 1 131 ? 12.756 4.202 -2.881 1.00 72.69 131 ARG A O 1
ATOM 1095 N N . SER A 1 132 ? 13.860 3.491 -4.703 1.00 77.88 132 SER A N 1
ATOM 1096 C CA . SER A 1 132 ? 13.720 4.748 -5.450 1.00 77.88 132 SER A CA 1
ATOM 1097 C C . SER A 1 132 ? 12.250 5.076 -5.727 1.00 77.88 132 SER A C 1
ATOM 1099 O O . SER A 1 132 ? 11.801 6.193 -5.476 1.00 77.88 132 SER A O 1
ATOM 1101 N N . ASN A 1 133 ? 11.476 4.090 -6.175 1.00 76.44 133 ASN A N 1
ATOM 1102 C CA . ASN A 1 133 ? 10.058 4.244 -6.476 1.00 76.44 133 ASN A CA 1
ATOM 1103 C C . ASN A 1 133 ? 9.211 4.449 -5.213 1.00 76.44 133 ASN A C 1
ATOM 1105 O O . ASN A 1 133 ? 8.359 5.335 -5.201 1.00 76.44 133 ASN A O 1
ATOM 1109 N N . ALA A 1 134 ? 9.490 3.720 -4.128 1.00 72.69 134 ALA A N 1
ATOM 1110 C CA . ALA A 1 134 ? 8.850 3.961 -2.836 1.00 72.69 134 ALA A CA 1
ATOM 1111 C C . ALA A 1 134 ? 9.140 5.384 -2.321 1.00 72.69 134 ALA A C 1
ATOM 1113 O O . ALA A 1 134 ? 8.227 6.078 -1.882 1.00 72.69 134 ALA A O 1
ATOM 1114 N N . SER A 1 135 ? 10.383 5.861 -2.453 1.00 76.62 135 SER A N 1
ATOM 1115 C CA . SER A 1 135 ? 10.756 7.229 -2.075 1.00 76.62 135 SER A CA 1
ATOM 1116 C C . SER A 1 135 ? 9.995 8.289 -2.878 1.00 76.62 135 SER A C 1
ATOM 1118 O O . SER A 1 135 ? 9.552 9.276 -2.296 1.00 76.62 135 SER A O 1
ATOM 1120 N N . ARG A 1 136 ? 9.814 8.094 -4.194 1.00 78.62 136 ARG A N 1
ATOM 1121 C CA . ARG A 1 136 ? 9.032 9.013 -5.045 1.00 78.62 136 ARG A CA 1
ATOM 1122 C C . ARG A 1 136 ? 7.565 9.067 -4.634 1.00 78.62 136 ARG A C 1
ATOM 1124 O O . ARG A 1 136 ? 7.010 10.154 -4.508 1.00 78.62 136 ARG A O 1
ATOM 1131 N N . ILE A 1 137 ? 6.957 7.907 -4.380 1.00 76.25 137 ILE A N 1
ATOM 1132 C CA . ILE A 1 137 ? 5.569 7.817 -3.906 1.00 76.25 137 ILE A CA 1
ATOM 1133 C C . ILE A 1 137 ? 5.398 8.620 -2.614 1.00 76.25 137 ILE A C 1
ATOM 1135 O O . ILE A 1 137 ? 4.458 9.398 -2.496 1.00 76.25 137 ILE A O 1
ATOM 1139 N N . ILE A 1 138 ? 6.333 8.504 -1.673 1.00 72.50 138 ILE A N 1
ATOM 1140 C CA . ILE A 1 138 ? 6.253 9.245 -0.411 1.00 72.50 138 ILE A CA 1
ATOM 1141 C C . ILE A 1 138 ? 6.467 10.730 -0.586 1.00 72.50 138 ILE A C 1
ATOM 1143 O O . ILE A 1 138 ? 5.756 11.513 0.036 1.00 72.50 138 ILE A O 1
ATOM 1147 N N . GLN A 1 139 ? 7.418 11.132 -1.423 1.00 77.75 139 GLN A N 1
ATOM 1148 C CA . GLN A 1 139 ? 7.595 12.542 -1.729 1.00 77.75 139 GLN A CA 1
ATOM 1149 C C . GLN A 1 139 ? 6.291 13.128 -2.282 1.00 77.75 139 GLN A C 1
ATOM 1151 O O . GLN A 1 139 ? 5.823 14.151 -1.786 1.00 77.75 139 GLN A O 1
ATOM 1156 N N . TRP A 1 140 ? 5.648 12.432 -3.218 1.00 79.94 140 TRP A N 1
ATOM 1157 C CA . TRP A 1 140 ? 4.350 12.831 -3.751 1.00 79.94 140 TRP A CA 1
ATOM 1158 C C . TRP A 1 140 ? 3.255 12.907 -2.674 1.00 79.94 140 TRP A C 1
ATOM 1160 O O . TRP A 1 140 ? 2.547 13.910 -2.589 1.00 79.94 140 TRP A O 1
ATOM 1170 N N . MET A 1 141 ? 3.163 11.908 -1.792 1.00 75.25 141 MET A N 1
ATOM 1171 C CA . MET A 1 141 ? 2.232 11.917 -0.654 1.00 75.25 141 MET A CA 1
ATOM 1172 C C . MET A 1 141 ? 2.506 13.079 0.317 1.00 75.25 141 MET A C 1
ATOM 1174 O O . MET A 1 141 ? 1.573 13.710 0.805 1.00 75.25 141 MET A O 1
ATOM 1178 N N . SER A 1 142 ? 3.779 13.386 0.591 1.00 72.94 142 SER A N 1
ATOM 1179 C CA . SER A 1 142 ? 4.197 14.472 1.492 1.00 72.94 142 SER A CA 1
ATOM 1180 C C . SER A 1 142 ? 3.862 15.862 0.950 1.00 72.94 142 SER A C 1
ATOM 1182 O O . SER A 1 142 ? 3.648 16.794 1.722 1.00 72.94 142 SER A O 1
ATOM 1184 N N . LEU A 1 143 ? 3.756 15.978 -0.375 1.00 78.12 143 LEU A N 1
ATOM 1185 C CA . LEU A 1 143 ? 3.292 17.166 -1.083 1.00 78.12 143 LEU A CA 1
ATOM 1186 C C . LEU A 1 143 ? 1.767 17.172 -1.244 1.00 78.12 143 LEU A C 1
ATOM 1188 O O . LEU A 1 143 ? 1.250 17.818 -2.149 1.00 78.12 143 LEU A O 1
ATOM 1192 N N . ASP A 1 144 ? 1.048 16.435 -0.397 1.00 73.44 144 ASP A N 1
ATOM 1193 C CA . ASP A 1 144 ? -0.409 16.321 -0.409 1.00 73.44 144 ASP A CA 1
ATOM 1194 C C . ASP A 1 144 ? -0.968 15.884 -1.772 1.00 73.44 144 ASP A C 1
ATOM 1196 O O . ASP A 1 144 ? -2.075 16.256 -2.164 1.00 73.44 144 ASP A O 1
ATOM 1200 N N . PHE A 1 145 ? -0.213 15.055 -2.498 1.00 75.62 145 PHE A N 1
ATOM 1201 C CA . PHE A 1 145 ? -0.581 14.580 -3.830 1.00 75.62 145 PHE A CA 1
ATOM 1202 C C . PHE A 1 145 ? -0.749 15.723 -4.856 1.00 75.62 145 PHE A C 1
ATOM 1204 O O . PHE A 1 145 ? -1.458 15.551 -5.844 1.00 75.62 145 PHE A O 1
ATOM 1211 N N . ASN A 1 146 ? -0.111 16.884 -4.634 1.00 72.88 146 ASN A N 1
ATOM 1212 C CA . ASN A 1 146 ? -0.239 18.078 -5.487 1.00 72.88 146 ASN A CA 1
ATOM 1213 C C . ASN A 1 146 ? 0.309 17.898 -6.909 1.00 72.88 146 ASN A C 1
ATOM 1215 O O . ASN A 1 146 ? -0.006 18.692 -7.793 1.00 72.88 146 ASN A O 1
ATOM 1219 N N . ASP A 1 147 ? 1.142 16.884 -7.130 1.00 71.69 147 ASP A N 1
ATOM 1220 C CA . ASP A 1 147 ? 1.717 16.603 -8.441 1.00 71.69 147 ASP A CA 1
ATOM 1221 C C . ASP A 1 147 ? 0.735 15.816 -9.322 1.00 71.69 147 ASP A C 1
ATOM 1223 O O . ASP A 1 147 ? -0.034 14.987 -8.819 1.00 71.69 147 ASP A O 1
ATOM 1227 N N . ASN A 1 148 ? 0.769 16.039 -10.642 1.00 77.62 148 ASN A N 1
ATOM 1228 C CA . ASN A 1 148 ? -0.103 15.315 -11.571 1.00 77.62 148 ASN A CA 1
ATOM 1229 C C . ASN A 1 148 ? 0.181 13.808 -11.472 1.00 77.62 148 ASN A C 1
ATOM 1231 O O . ASN A 1 148 ? 1.303 13.361 -11.703 1.00 77.62 148 ASN A O 1
ATOM 1235 N N . HIS A 1 149 ? -0.845 13.016 -11.162 1.00 77.88 149 HIS A N 1
ATOM 1236 C CA . HIS A 1 149 ? -0.738 11.566 -11.020 1.00 77.88 149 HIS A CA 1
ATOM 1237 C C . HIS A 1 149 ? -0.133 10.891 -12.257 1.00 77.88 149 HIS A C 1
ATOM 1239 O O . HIS A 1 149 ? 0.632 9.942 -12.106 1.00 77.88 149 HIS A O 1
ATOM 1245 N N . GLU A 1 150 ? -0.397 11.402 -13.464 1.00 79.38 150 GLU A N 1
ATOM 1246 C CA . GLU A 1 150 ? 0.218 10.886 -14.693 1.00 79.38 150 GLU A CA 1
ATOM 1247 C C . GLU A 1 150 ? 1.745 11.087 -14.712 1.00 79.38 150 GLU A C 1
ATOM 1249 O O . GLU A 1 150 ? 2.453 10.210 -15.201 1.00 79.38 150 GLU A O 1
ATOM 1254 N N . ASN A 1 151 ? 2.277 12.159 -14.109 1.00 80.81 151 ASN A N 1
ATOM 1255 C CA . ASN A 1 151 ? 3.727 12.363 -13.978 1.00 80.81 151 ASN A CA 1
ATOM 1256 C C . ASN A 1 151 ? 4.341 11.341 -13.016 1.00 80.81 151 ASN A C 1
ATOM 1258 O O . ASN A 1 151 ? 5.371 10.747 -13.317 1.00 80.81 151 ASN A O 1
ATOM 1262 N N . VAL A 1 152 ? 3.677 11.070 -11.889 1.00 81.56 152 VAL A N 1
ATOM 1263 C CA . VAL A 1 152 ? 4.137 10.062 -10.919 1.00 81.56 152 VAL A CA 1
ATOM 1264 C C . VAL A 1 152 ? 4.132 8.671 -11.548 1.00 81.56 152 VAL A C 1
ATOM 1266 O O . VAL A 1 152 ? 5.096 7.921 -11.414 1.00 81.56 152 VAL A O 1
ATOM 1269 N N . ILE A 1 153 ? 3.068 8.327 -12.276 1.00 79.31 153 ILE A N 1
ATOM 1270 C CA . ILE A 1 153 ? 2.976 7.070 -13.027 1.00 79.31 153 ILE A CA 1
ATOM 1271 C C . ILE A 1 153 ? 4.111 6.985 -14.051 1.00 79.31 153 ILE A C 1
ATOM 1273 O O . ILE A 1 153 ? 4.804 5.966 -14.113 1.00 79.31 153 ILE A O 1
ATOM 1277 N N . TYR A 1 154 ? 4.315 8.052 -14.826 1.00 80.44 154 TYR A N 1
ATOM 1278 C CA . TYR A 1 154 ? 5.381 8.135 -15.813 1.00 80.44 154 TYR A CA 1
ATOM 1279 C C . TYR A 1 154 ? 6.748 7.908 -15.169 1.00 80.44 154 TYR A C 1
ATOM 1281 O O . TYR A 1 154 ? 7.478 7.041 -15.631 1.00 80.44 154 TYR A O 1
ATOM 1289 N N . ASP A 1 155 ? 7.069 8.588 -14.070 1.00 81.38 155 ASP A N 1
ATOM 1290 C CA . ASP A 1 155 ? 8.360 8.469 -13.389 1.00 81.38 155 ASP A CA 1
ATOM 1291 C C . ASP A 1 155 ? 8.612 7.066 -12.824 1.00 81.38 155 ASP A C 1
ATOM 1293 O O . ASP A 1 155 ? 9.726 6.543 -12.921 1.00 81.38 155 ASP A O 1
ATOM 1297 N N . LEU A 1 156 ? 7.579 6.433 -12.257 1.00 79.88 156 LEU A N 1
ATOM 1298 C CA . LEU A 1 156 ? 7.654 5.069 -11.724 1.00 79.88 156 LEU A CA 1
ATOM 1299 C C . LEU A 1 156 ? 7.908 4.032 -12.824 1.00 79.88 156 LEU A C 1
ATOM 1301 O O . LEU A 1 156 ? 8.655 3.075 -12.612 1.00 79.88 156 LEU A O 1
ATOM 1305 N N . ILE A 1 157 ? 7.290 4.214 -13.991 1.00 76.88 157 ILE A N 1
ATOM 1306 C CA . ILE A 1 157 ? 7.472 3.343 -15.157 1.00 76.88 157 ILE A CA 1
ATOM 1307 C C . ILE A 1 157 ? 8.803 3.648 -15.848 1.00 76.88 157 ILE A C 1
ATOM 1309 O O . ILE A 1 157 ? 9.516 2.737 -16.265 1.00 76.88 157 ILE A O 1
ATOM 1313 N N . PHE A 1 158 ? 9.161 4.921 -15.968 1.00 78.56 158 PHE A N 1
ATOM 1314 C CA . PHE A 1 158 ? 10.379 5.376 -16.618 1.00 78.56 158 PHE A CA 1
ATOM 1315 C C . PHE A 1 158 ? 11.620 4.894 -15.869 1.00 78.56 158 PHE A C 1
ATOM 1317 O O . PHE A 1 158 ? 12.559 4.426 -16.506 1.00 78.56 158 PHE A O 1
ATOM 1324 N N . SER A 1 159 ? 11.611 4.906 -14.532 1.00 75.56 159 SER A N 1
ATOM 1325 C CA . SER A 1 159 ? 12.710 4.356 -13.729 1.00 75.56 159 SER A CA 1
ATOM 1326 C C . SER A 1 159 ? 12.923 2.859 -13.975 1.00 75.56 159 SER A C 1
ATOM 1328 O O . SER A 1 159 ? 14.064 2.405 -14.045 1.00 75.56 159 SER A O 1
ATOM 1330 N N . LEU A 1 160 ? 11.839 2.103 -14.178 1.00 71.25 160 LEU A N 1
ATOM 1331 C CA . LEU A 1 160 ? 11.898 0.694 -14.558 1.00 71.25 160 LEU A CA 1
ATOM 1332 C C . LEU A 1 160 ? 12.446 0.530 -15.978 1.00 71.25 160 LEU A C 1
ATOM 1334 O O . LEU A 1 160 ? 13.394 -0.224 -16.168 1.00 71.25 160 LEU A O 1
ATOM 1338 N N . ARG A 1 161 ? 11.923 1.297 -16.945 1.00 71.88 161 ARG A N 1
ATOM 1339 C CA . ARG A 1 161 ? 12.298 1.239 -18.372 1.00 71.88 161 ARG A CA 1
ATOM 1340 C C . ARG A 1 161 ? 13.718 1.722 -18.673 1.00 71.88 161 ARG A C 1
ATOM 1342 O O . ARG A 1 161 ? 14.351 1.199 -19.583 1.00 71.88 161 ARG A O 1
ATOM 1349 N N . ILE A 1 162 ? 14.244 2.713 -17.948 1.00 68.00 162 ILE A N 1
ATOM 1350 C CA . ILE A 1 162 ? 15.651 3.132 -18.087 1.00 68.00 162 ILE A CA 1
ATOM 1351 C C . ILE A 1 162 ? 16.568 1.965 -17.759 1.00 68.00 162 ILE A C 1
ATOM 1353 O O . ILE A 1 162 ? 17.540 1.724 -18.468 1.00 68.00 162 ILE A O 1
ATOM 1357 N N . LEU A 1 163 ? 16.257 1.232 -16.695 1.00 62.81 163 LEU A N 1
ATOM 1358 C CA . LEU A 1 163 ? 17.077 0.102 -16.298 1.00 62.81 163 LEU A CA 1
ATOM 1359 C C . LEU A 1 163 ? 17.018 -1.024 -17.320 1.00 62.81 163 LEU A C 1
ATOM 1361 O O . LEU A 1 163 ? 18.026 -1.694 -17.498 1.00 62.81 163 LEU A O 1
ATOM 1365 N N . GLU A 1 164 ? 15.914 -1.147 -18.067 1.00 60.16 164 GLU A N 1
ATOM 1366 C CA . GLU A 1 164 ? 15.825 -2.061 -19.219 1.00 60.16 164 GLU A CA 1
ATOM 1367 C C . GLU A 1 164 ? 16.811 -1.726 -20.327 1.00 60.16 164 GLU A C 1
ATOM 1369 O O . GLU A 1 164 ? 17.208 -2.614 -21.071 1.00 60.16 164 GLU A O 1
ATOM 1374 N N . LYS A 1 165 ? 17.230 -0.464 -20.427 1.00 60.06 165 LYS A N 1
ATOM 1375 C CA . LYS A 1 165 ? 18.175 0.004 -21.443 1.00 60.06 165 LYS A CA 1
ATOM 137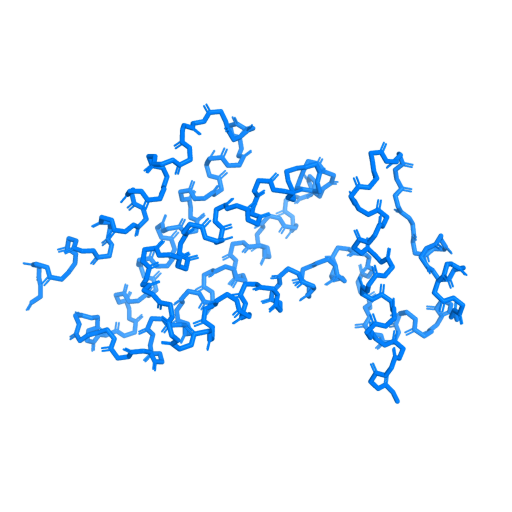6 C C . LYS A 1 165 ? 19.628 0.035 -20.968 1.00 60.06 165 LYS A C 1
ATOM 1378 O O . LYS A 1 165 ? 20.511 0.257 -21.791 1.00 60.06 165 LYS A O 1
ATOM 1383 N N . LEU A 1 166 ? 19.876 -0.119 -19.666 1.00 55.62 166 LEU A N 1
ATOM 1384 C CA . LEU A 1 166 ? 21.213 -0.045 -19.061 1.00 55.62 166 LEU A CA 1
ATOM 1385 C C . LEU A 1 166 ? 21.832 -1.425 -18.766 1.00 55.62 166 LEU A C 1
ATOM 1387 O O . LEU A 1 166 ? 22.970 -1.478 -18.301 1.00 55.62 166 LEU A O 1
ATOM 1391 N N . VAL A 1 167 ? 21.099 -2.516 -19.013 1.00 51.31 167 VAL A N 1
ATOM 1392 C CA . VAL A 1 167 ? 21.505 -3.922 -18.803 1.00 51.31 167 VAL A CA 1
ATOM 1393 C C . VAL A 1 167 ? 21.504 -4.666 -20.131 1.00 51.31 167 VAL A C 1
ATOM 1395 O O . VAL A 1 167 ? 22.351 -5.577 -20.284 1.00 51.31 167 VAL A O 1
#

Radius of gyration: 17.18 Å; chains: 1; bounding box: 41×36×44 Å

Secondary structure (DSSP, 8-state):
-HHHHHHHHHHHHHHHTTT-S---HHHHHHHTT--HHHHHHH-TT-HHHHHHHHHHHHHHHHHH-TTS-HHHHHHHHHHHHHHTHHHHHH--SHHHHHHHHHHHHHHHHHHHHHTT-TT--SHHHHHHHHHHHHHHHHHHHHTTT-S-HHHHHHHHHHHHHHHHHH-

Foldseek 3Di:
DVVLLVLLLVLLVVVLLPPDPDDALVVSCVNSVHDSVVVCVPVVPGDLSSVLVSLLVQLLVLLPPPPDDPLVSLVSNLVSCLSCLVVVVVVPDPVSLVSQLVSQLVSQLVSCVVVPPVLCPDSVSSNVLSNVLSVLSVVCSVVSVPDDSVVNSCVNVVSSVVSSVVD

Sequence (167 aa):
MANHLLTICNHIKSELIKESPKITVTSICKLANVHRSTFYRYFHQGLEQAYLYIFTEEVRMIFNRRSQSLDLKFKNLVLLLQTEKLLFAQLKTKIAVDLQLETLNRLMVHFLTKNDYPVLKSNRMYELVSRSNASRIIQWMSLDFNDNHENVIYDLIFSLRILEKLV

Organism: NCBI:txid1423744

InterPro domains:
  IPR009057 Homedomain-like superfamily [SSF46689] (21-59)

pLDDT: mean 73.98, std 10.07, range [49.78, 93.12]